Protein AF-K5VS80-F1 (afdb_monomer)

Structure (mmCIF, N/CA/C/O backbone):
data_AF-K5VS80-F1
#
_entry.id   AF-K5VS80-F1
#
loop_
_atom_site.group_PDB
_atom_site.id
_atom_site.type_symbol
_atom_site.label_atom_id
_atom_site.label_alt_id
_atom_site.label_comp_id
_atom_site.label_asym_id
_atom_site.label_entity_id
_atom_site.label_seq_id
_atom_site.pdbx_PDB_ins_code
_atom_site.Cartn_x
_atom_site.Cartn_y
_atom_site.Cartn_z
_atom_site.occupancy
_atom_site.B_iso_or_equiv
_atom_site.auth_seq_id
_atom_site.auth_comp_id
_atom_site.auth_asym_id
_atom_site.auth_atom_id
_atom_site.pdbx_PDB_model_num
ATOM 1 N N . VAL A 1 1 ? -18.215 1.427 -1.878 1.00 51.62 1 VAL A 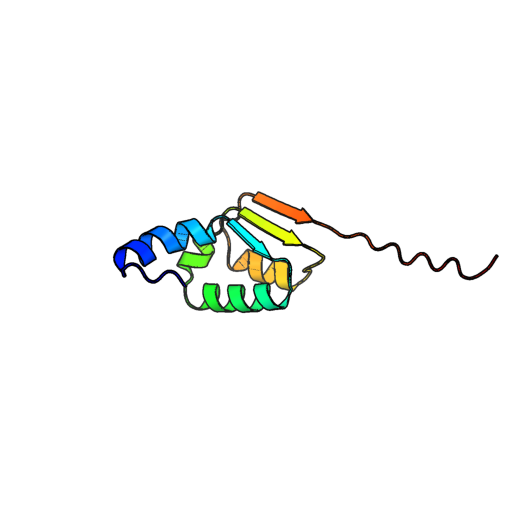N 1
ATOM 2 C CA . VAL A 1 1 ? -18.818 1.779 -0.570 1.00 51.62 1 VAL A CA 1
ATOM 3 C C . VAL A 1 1 ? -19.688 0.607 -0.145 1.00 51.62 1 VAL A C 1
ATOM 5 O O . VAL A 1 1 ? -20.613 0.287 -0.876 1.00 51.62 1 VAL A O 1
ATOM 8 N N . LEU A 1 2 ? -19.359 -0.080 0.953 1.00 47.75 2 LEU A N 1
ATOM 9 C CA . LEU A 1 2 ? -20.186 -1.166 1.497 1.00 47.75 2 LEU A CA 1
ATOM 10 C C . LEU A 1 2 ? -21.123 -0.591 2.558 1.00 47.75 2 LEU A C 1
ATOM 12 O O . LEU A 1 2 ? -20.688 -0.270 3.663 1.00 47.75 2 LEU A O 1
ATOM 16 N N . VAL A 1 3 ? -22.398 -0.435 2.210 1.00 57.66 3 VAL A N 1
ATOM 17 C CA . VAL A 1 3 ? -23.440 0.064 3.116 1.00 57.66 3 VAL A CA 1
ATOM 18 C C . VAL A 1 3 ? -24.275 -1.129 3.575 1.00 57.66 3 VAL A C 1
ATOM 20 O O . VAL A 1 3 ? -25.318 -1.416 3.005 1.00 57.66 3 VAL A O 1
ATOM 23 N N . VAL A 1 4 ? -23.777 -1.869 4.570 1.00 71.38 4 VAL A N 1
ATOM 24 C CA . VAL A 1 4 ? -24.555 -2.935 5.233 1.00 71.38 4 VAL A CA 1
ATOM 25 C C . VAL A 1 4 ? -24.853 -2.515 6.673 1.00 71.38 4 VAL A C 1
ATOM 27 O O . VAL A 1 4 ? -25.969 -2.127 6.986 1.00 71.38 4 VAL A O 1
ATOM 30 N N . CYS A 1 5 ? -23.848 -2.489 7.555 1.00 73.44 5 CYS A N 1
ATOM 31 C CA . CYS A 1 5 ? -23.928 -1.842 8.873 1.00 73.44 5 CYS A CA 1
ATOM 32 C C . CYS A 1 5 ? -22.522 -1.600 9.463 1.00 73.44 5 CYS A C 1
ATOM 34 O O 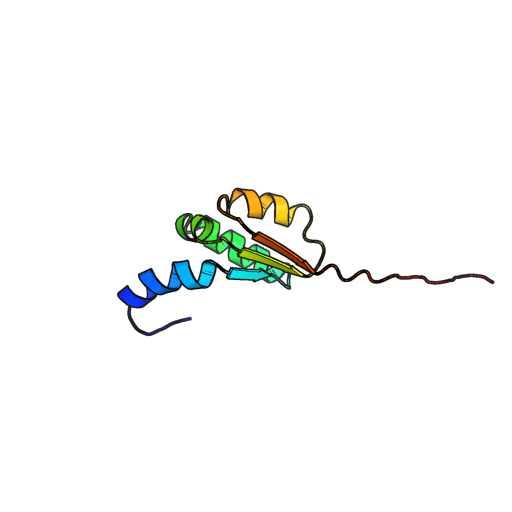. CYS A 1 5 ? -21.547 -2.232 9.051 1.00 73.44 5 CYS A O 1
ATOM 36 N N . LYS A 1 6 ? -22.393 -0.682 10.441 1.00 76.06 6 LYS A N 1
ATOM 37 C CA . LYS A 1 6 ? -21.096 -0.209 10.991 1.00 76.06 6 LYS A CA 1
ATOM 38 C C . LYS A 1 6 ? -20.171 -1.335 11.474 1.00 76.06 6 LYS A C 1
ATOM 40 O O . LYS A 1 6 ? -18.955 -1.227 11.358 1.00 76.06 6 LYS A O 1
ATOM 45 N N . ARG A 1 7 ? -20.733 -2.421 12.012 1.00 78.12 7 ARG A N 1
ATOM 46 C CA . ARG A 1 7 ? -19.962 -3.578 12.493 1.00 78.12 7 ARG A CA 1
ATOM 47 C C . ARG A 1 7 ? -19.343 -4.371 11.345 1.00 78.12 7 ARG A C 1
ATOM 49 O O . ARG A 1 7 ? -18.166 -4.700 11.407 1.00 78.12 7 ARG A O 1
ATOM 56 N N . TRP A 1 8 ? -20.110 -4.606 10.287 1.00 76.25 8 TRP A N 1
ATOM 57 C CA . TRP A 1 8 ? -19.620 -5.268 9.080 1.00 76.25 8 TRP A CA 1
ATOM 58 C C . TRP A 1 8 ? -18.592 -4.417 8.352 1.00 76.25 8 TRP A C 1
ATOM 60 O O . TRP A 1 8 ? -17.616 -4.961 7.856 1.00 76.25 8 TRP A O 1
ATOM 70 N N . PHE A 1 9 ? -18.741 -3.091 8.377 1.00 73.56 9 PHE A N 1
ATOM 71 C CA . PHE A 1 9 ? -17.712 -2.192 7.866 1.00 73.56 9 PHE A CA 1
ATOM 72 C C . PHE A 1 9 ? -16.377 -2.395 8.597 1.00 73.56 9 PHE A C 1
ATOM 74 O O . PHE A 1 9 ? -15.364 -2.591 7.945 1.00 73.56 9 PHE A O 1
ATOM 81 N N . ARG A 1 10 ? -16.365 -2.461 9.936 1.00 73.12 10 ARG A N 1
ATOM 82 C CA . ARG A 1 10 ? -15.121 -2.673 10.707 1.00 73.12 10 AR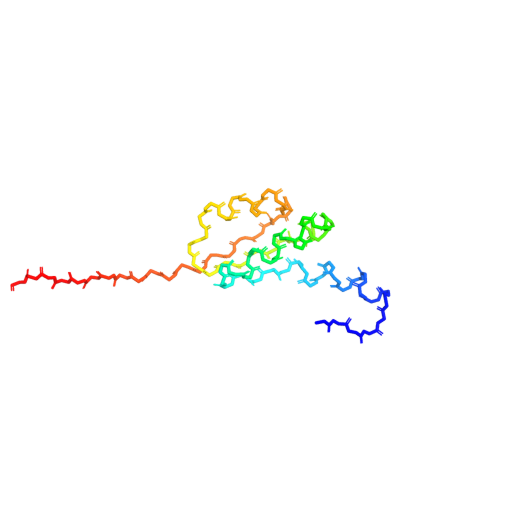G A CA 1
ATOM 83 C C . ARG A 1 10 ? -14.445 -4.021 10.436 1.00 73.12 10 ARG A C 1
ATOM 85 O O . ARG A 1 10 ? -13.228 -4.095 10.524 1.00 73.12 10 ARG A O 1
ATOM 92 N N . ILE A 1 11 ? -15.216 -5.065 10.131 1.00 77.69 11 ILE A N 1
ATOM 93 C CA . ILE A 1 11 ? -14.688 -6.416 9.876 1.00 77.69 11 ILE A CA 1
ATOM 94 C C . ILE A 1 11 ? -14.258 -6.571 8.412 1.00 77.69 11 ILE A C 1
ATOM 96 O O . ILE A 1 11 ? -13.197 -7.115 8.132 1.00 77.69 11 ILE A O 1
ATOM 100 N N . ALA A 1 12 ? -15.061 -6.074 7.471 1.00 77.19 12 ALA A N 1
ATOM 101 C CA . ALA A 1 12 ? -14.805 -6.218 6.041 1.00 77.19 12 ALA A CA 1
ATOM 102 C C . ALA A 1 12 ? -13.732 -5.251 5.532 1.00 77.19 12 ALA A C 1
ATOM 104 O O . ALA A 1 12 ? -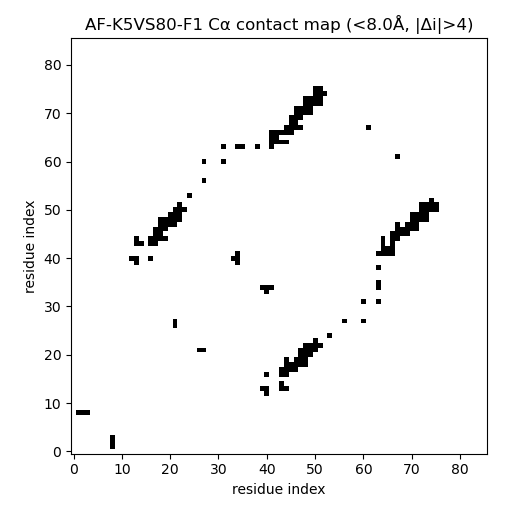13.026 -5.581 4.586 1.00 77.19 12 ALA A O 1
ATOM 105 N N . LEU A 1 13 ? -13.594 -4.067 6.140 1.00 76.31 13 LEU A N 1
ATOM 106 C CA . LEU A 1 13 ? -12.606 -3.074 5.724 1.00 76.31 13 LEU A CA 1
ATOM 107 C C . LEU A 1 13 ? -11.168 -3.629 5.725 1.00 76.31 13 LEU A C 1
ATOM 109 O O . LEU A 1 13 ? -10.540 -3.552 4.675 1.00 76.31 13 LEU A O 1
ATOM 113 N N . PRO A 1 14 ? -10.639 -4.245 6.800 1.00 74.12 14 PRO A N 1
ATOM 114 C CA . PRO A 1 14 ? -9.295 -4.817 6.752 1.00 74.12 14 PRO A CA 1
ATOM 115 C C . PRO A 1 14 ? -9.174 -5.940 5.713 1.00 74.12 14 PRO A C 1
ATOM 117 O O . PRO A 1 14 ? -8.203 -5.947 4.969 1.00 74.12 14 PRO A O 1
ATOM 120 N N . LEU A 1 15 ? -10.184 -6.811 5.588 1.00 76.25 15 LEU A N 1
ATOM 121 C CA . LEU A 1 15 ? -10.199 -7.916 4.614 1.00 76.25 15 LEU A CA 1
ATOM 122 C C . LEU A 1 15 ? -10.163 -7.436 3.155 1.00 76.25 15 LEU A C 1
ATOM 124 O O . LEU A 1 15 ? -9.538 -8.058 2.303 1.00 76.25 15 LEU A O 1
ATOM 128 N N . LEU A 1 16 ? -10.829 -6.321 2.853 1.00 76.81 16 LEU A N 1
ATOM 129 C CA . LEU A 1 16 ? -10.838 -5.740 1.507 1.00 76.81 16 LEU A CA 1
ATOM 130 C C . LEU A 1 16 ? -9.527 -5.052 1.161 1.00 76.81 16 LEU A C 1
ATOM 132 O O . LEU A 1 16 ? -9.144 -5.025 -0.003 1.00 76.81 16 LEU A O 1
ATOM 136 N N . TYR A 1 17 ? -8.862 -4.480 2.162 1.00 77.69 17 TYR A N 1
ATOM 137 C CA . TYR A 1 17 ? -7.569 -3.835 1.975 1.00 77.69 17 TYR A CA 1
ATOM 138 C C . TYR A 1 17 ? -6.399 -4.822 2.064 1.00 77.69 17 TYR A C 1
ATOM 140 O O . TYR A 1 17 ? -5.287 -4.435 1.718 1.00 77.69 17 TYR A O 1
ATOM 148 N N . THR A 1 18 ? -6.643 -6.090 2.425 1.00 82.56 18 THR A N 1
ATOM 149 C CA . THR A 1 18 ? -5.639 -7.166 2.387 1.00 82.56 18 THR A CA 1
ATOM 150 C C . THR A 1 18 ? -5.034 -7.345 1.008 1.00 82.56 18 THR A C 1
ATOM 152 O O . THR A 1 18 ? -3.816 -7.472 0.903 1.00 82.56 18 THR A O 1
ATOM 155 N N . CYS A 1 19 ? -5.857 -7.287 -0.037 1.00 82.81 19 CYS A N 1
ATOM 156 C CA . CYS A 1 19 ? -5.417 -7.377 -1.423 1.00 82.81 19 CYS A CA 1
ATOM 157 C C . CYS A 1 19 ? -5.679 -6.052 -2.134 1.00 82.81 19 CYS A C 1
ATOM 159 O O . CYS A 1 19 ? -6.820 -5.726 -2.463 1.00 82.81 19 CYS A O 1
ATOM 161 N N . LEU A 1 20 ? -4.620 -5.293 -2.405 1.00 84.31 20 LEU A N 1
ATOM 162 C CA . LEU A 1 20 ? -4.717 -4.006 -3.077 1.00 84.31 20 LEU A CA 1
ATOM 163 C C . LEU A 1 20 ? -4.207 -4.107 -4.514 1.00 84.31 20 LEU A C 1
ATOM 165 O O . LEU A 1 20 ? -3.032 -4.374 -4.743 1.00 84.31 20 LEU A O 1
ATOM 169 N N . PHE A 1 21 ? -5.080 -3.819 -5.480 1.00 84.94 21 PHE A N 1
ATOM 170 C CA . PHE A 1 21 ? -4.717 -3.703 -6.891 1.00 84.94 21 PHE A CA 1
ATOM 171 C C . PHE A 1 21 ? -4.612 -2.228 -7.303 1.00 84.94 21 PHE A C 1
ATOM 173 O O . PHE A 1 21 ? -5.604 -1.493 -7.316 1.00 84.94 21 PHE A O 1
ATOM 180 N N . LEU A 1 22 ? -3.403 -1.783 -7.639 1.00 81.75 22 LEU A N 1
ATOM 181 C CA . LEU A 1 22 ? -3.094 -0.431 -8.094 1.00 81.75 22 LEU A CA 1
ATOM 182 C C . LEU A 1 22 ? -2.648 -0.463 -9.556 1.00 81.75 22 LEU A C 1
ATOM 184 O O . LEU A 1 22 ? -1.476 -0.645 -9.872 1.00 81.75 22 LEU A O 1
ATOM 188 N N . SER A 1 23 ? -3.604 -0.214 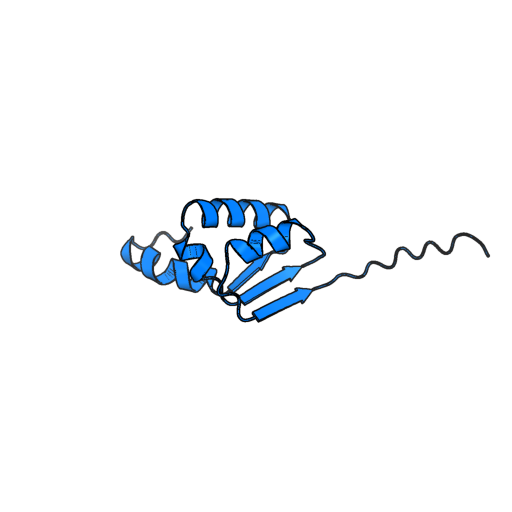-10.447 1.00 78.19 23 SER A N 1
ATOM 189 C CA . SER A 1 23 ? -3.341 -0.095 -11.886 1.00 78.19 23 SER A CA 1
ATOM 190 C C . SER A 1 23 ? -2.962 1.328 -12.317 1.00 78.19 23 SER A C 1
ATOM 192 O O . SER A 1 23 ? -2.202 1.545 -13.252 1.00 78.19 23 SER A O 1
ATOM 194 N N . LYS A 1 24 ? -3.467 2.347 -11.607 1.00 77.19 24 LYS A N 1
ATOM 195 C CA . LYS A 1 24 ? -3.309 3.758 -11.993 1.00 77.19 24 LYS A CA 1
ATOM 196 C C . LYS A 1 24 ? -2.634 4.581 -10.895 1.00 77.19 24 LYS A C 1
ATOM 198 O O . LYS A 1 24 ? -3.028 4.480 -9.729 1.00 77.19 24 LYS A O 1
ATOM 2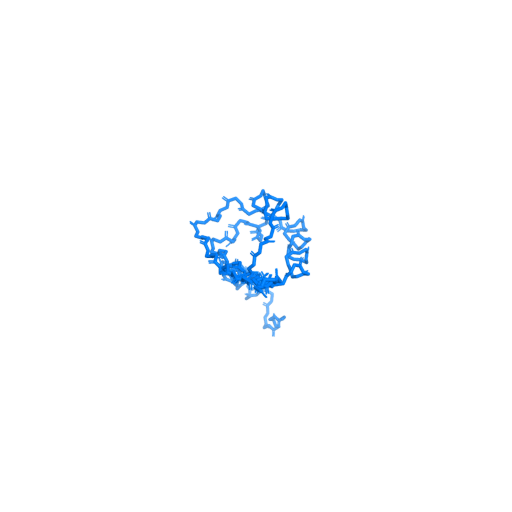03 N N . PRO A 1 25 ? -1.751 5.536 -11.245 1.00 72.69 25 PRO A N 1
ATOM 204 C CA . PRO A 1 25 ? -1.055 6.377 -10.263 1.00 72.69 25 PRO A CA 1
ATOM 205 C C . PRO A 1 25 ? -2.006 7.276 -9.463 1.00 72.69 25 PRO A C 1
ATOM 207 O O . PRO A 1 25 ? -1.749 7.594 -8.304 1.00 72.69 25 PRO A O 1
ATOM 210 N N . LYS A 1 26 ? -3.159 7.644 -10.040 1.00 77.75 26 LYS A N 1
ATOM 211 C CA . LYS A 1 26 ? -4.207 8.385 -9.319 1.00 77.75 26 LYS A CA 1
ATOM 212 C C . LYS A 1 26 ? -4.771 7.583 -8.141 1.00 77.75 26 LYS A C 1
ATOM 214 O O . LYS A 1 26 ? -5.017 8.152 -7.084 1.00 77.75 26 LYS A O 1
ATOM 219 N N . HIS A 1 27 ? -4.952 6.273 -8.312 1.00 80.31 27 HIS A N 1
ATOM 220 C CA . HIS A 1 27 ? -5.523 5.408 -7.278 1.00 80.31 27 HIS A CA 1
ATOM 221 C C . HIS A 1 27 ? -4.544 5.255 -6.120 1.00 80.31 27 HIS A C 1
ATOM 223 O O . HIS A 1 27 ? -4.934 5.377 -4.966 1.00 80.31 27 HIS A O 1
ATOM 229 N N . MET A 1 28 ? -3.260 5.115 -6.436 1.00 78.75 28 MET A N 1
ATOM 230 C CA . MET A 1 28 ? -2.192 5.051 -5.450 1.00 78.75 28 MET A CA 1
ATOM 231 C C . MET A 1 28 ? -2.155 6.275 -4.527 1.00 78.75 28 MET A C 1
ATOM 233 O O . MET A 1 28 ? -2.116 6.117 -3.311 1.00 78.75 28 MET A O 1
ATOM 237 N N . LYS A 1 29 ? -2.252 7.494 -5.077 1.00 81.00 29 LYS A N 1
ATOM 238 C CA . LYS A 1 29 ? -2.295 8.728 -4.268 1.00 81.00 29 LYS A CA 1
ATOM 239 C C . LYS A 1 29 ? -3.530 8.797 -3.372 1.00 81.00 29 LYS A C 1
ATOM 241 O O . LYS A 1 29 ? -3.434 9.228 -2.225 1.00 81.00 29 LYS A O 1
ATOM 246 N N . THR A 1 30 ? -4.683 8.364 -3.875 1.00 83.19 30 THR A N 1
ATOM 247 C CA . THR A 1 30 ? -5.919 8.308 -3.084 1.00 83.19 30 THR A CA 1
ATOM 248 C C . THR A 1 30 ? -5.802 7.305 -1.940 1.00 83.19 30 THR A C 1
ATOM 250 O O . THR A 1 30 ? -6.165 7.632 -0.811 1.00 83.19 30 THR A O 1
ATOM 253 N N . VAL A 1 31 ? -5.245 6.117 -2.195 1.00 80.81 31 VAL A N 1
ATOM 254 C CA . VAL A 1 31 ? -5.033 5.109 -1.148 1.00 80.81 31 VAL A CA 1
ATOM 255 C C . VAL A 1 31 ? -3.989 5.590 -0.144 1.00 80.81 31 VAL A C 1
ATOM 257 O O . VAL A 1 31 ? -4.220 5.470 1.052 1.00 80.81 31 VAL A O 1
ATOM 260 N N . ALA A 1 32 ? -2.902 6.225 -0.587 1.00 82.25 32 ALA A N 1
ATOM 261 C CA . ALA A 1 32 ? -1.910 6.809 0.313 1.00 82.25 32 ALA A CA 1
ATOM 262 C C . ALA A 1 32 ? -2.534 7.840 1.270 1.00 82.25 32 ALA A C 1
ATOM 264 O O . ALA A 1 32 ? -2.266 7.799 2.467 1.00 82.25 32 ALA A O 1
ATOM 265 N N . ARG A 1 33 ? -3.426 8.715 0.782 1.00 83.88 33 ARG A N 1
ATOM 266 C CA . ARG A 1 33 ? -4.171 9.662 1.636 1.00 83.88 33 ARG A CA 1
ATOM 267 C C . ARG A 1 33 ? -5.119 8.962 2.613 1.00 83.88 33 ARG A C 1
ATOM 269 O O . ARG A 1 33 ? -5.232 9.384 3.762 1.00 83.88 33 ARG A O 1
ATOM 276 N N . ALA A 1 34 ? -5.791 7.900 2.168 1.00 82.88 34 ALA A N 1
ATOM 277 C CA . ALA A 1 34 ? -6.678 7.117 3.026 1.00 82.88 34 ALA A CA 1
ATOM 278 C C . ALA A 1 34 ? -5.894 6.417 4.150 1.00 82.88 34 ALA A C 1
ATOM 280 O O . ALA A 1 34 ? -6.286 6.505 5.308 1.00 82.88 34 ALA A O 1
ATOM 281 N N . VAL A 1 35 ? -4.747 5.813 3.826 1.00 82.44 35 VAL A N 1
ATOM 282 C CA . VAL A 1 35 ? -3.855 5.164 4.802 1.00 82.44 35 VAL A CA 1
ATOM 283 C C . VAL A 1 35 ? -3.204 6.181 5.747 1.00 82.44 35 VAL A C 1
ATOM 285 O O . VAL A 1 35 ? -3.023 5.893 6.924 1.00 82.44 35 VAL A O 1
ATOM 288 N N . GLN A 1 36 ? -2.896 7.394 5.280 1.00 83.69 36 GLN A N 1
ATOM 289 C CA . GLN A 1 36 ? -2.438 8.474 6.165 1.00 83.69 36 GLN A CA 1
ATOM 290 C C . GLN A 1 36 ? -3.510 8.900 7.177 1.00 83.69 36 GLN A C 1
ATOM 292 O O . GLN A 1 36 ? -3.172 9.284 8.292 1.00 83.69 36 GLN A O 1
ATOM 297 N N . SER A 1 37 ? -4.789 8.836 6.795 1.00 83.94 37 SER A N 1
ATOM 298 C CA . SER A 1 37 ? -5.907 9.185 7.681 1.00 83.94 37 SER A CA 1
ATOM 299 C C . SER A 1 37 ? -6.228 8.066 8.677 1.00 83.94 37 SER A C 1
ATOM 301 O O . SER A 1 37 ? -6.684 8.345 9.783 1.00 83.94 37 SER A O 1
ATOM 303 N N . ASP A 1 38 ? -5.977 6.810 8.299 1.00 82.62 38 ASP A N 1
ATOM 304 C CA . ASP A 1 38 ? -6.161 5.638 9.152 1.00 82.62 38 ASP A CA 1
ATOM 305 C C . ASP A 1 38 ? -4.989 4.647 8.988 1.00 82.62 38 ASP A C 1
ATOM 307 O O . ASP A 1 38 ? -4.967 3.828 8.063 1.00 82.62 38 ASP A O 1
ATOM 311 N N . PRO A 1 39 ? -4.012 4.670 9.910 1.00 81.12 39 PRO A N 1
ATOM 312 C CA . PRO A 1 39 ? -2.857 3.776 9.867 1.00 81.12 39 PRO A CA 1
ATOM 313 C C . PRO A 1 39 ? -3.205 2.286 9.996 1.00 81.12 39 PRO A C 1
ATOM 315 O O . PRO A 1 39 ? -2.382 1.436 9.644 1.00 81.12 39 PRO A O 1
ATOM 318 N N . GLN A 1 40 ? -4.393 1.932 10.507 1.00 80.44 40 GLN A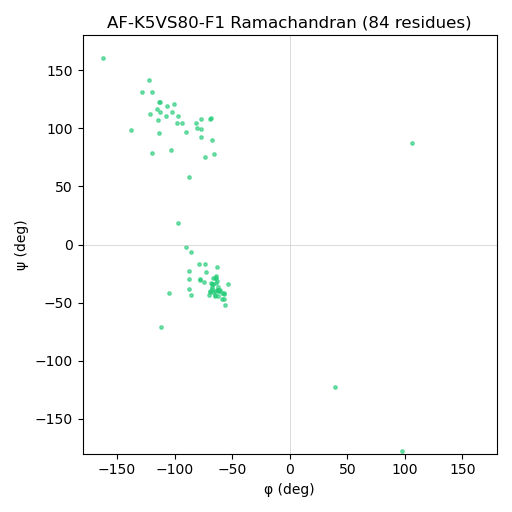 N 1
ATOM 319 C CA . GLN A 1 40 ? -4.804 0.527 10.621 1.00 80.44 40 GLN A CA 1
ATOM 320 C C . GLN A 1 40 ? -5.046 -0.092 9.244 1.00 80.44 40 GLN A C 1
ATOM 322 O O . GLN A 1 40 ? -4.724 -1.261 9.037 1.00 80.44 40 GLN A O 1
ATOM 327 N N . LEU A 1 41 ? -5.525 0.709 8.287 1.00 79.12 41 LEU A N 1
ATOM 328 C CA . LEU A 1 41 ? -5.660 0.305 6.888 1.00 79.12 41 LEU A CA 1
ATOM 329 C C . LEU A 1 41 ? -4.303 -0.040 6.271 1.00 79.12 41 LEU A C 1
ATOM 331 O O . LEU A 1 41 ? -4.198 -1.043 5.577 1.00 79.12 41 LEU A O 1
ATOM 335 N N . GLY A 1 42 ? -3.254 0.727 6.581 1.00 79.44 42 GLY A N 1
ATOM 336 C CA . GLY A 1 42 ? -1.889 0.444 6.123 1.00 79.44 42 GLY A CA 1
ATOM 337 C C . GLY A 1 42 ? -1.363 -0.911 6.598 1.00 79.44 42 GLY A C 1
ATOM 338 O O . GLY A 1 42 ? -0.729 -1.640 5.840 1.00 79.44 42 GLY A O 1
ATOM 339 N N . ARG A 1 43 ? -1.680 -1.284 7.843 1.00 82.69 43 ARG A N 1
ATOM 340 C CA . ARG A 1 43 ? -1.299 -2.579 8.437 1.00 82.69 43 ARG A CA 1
ATOM 341 C C . ARG A 1 43 ? -2.087 -3.763 7.892 1.00 82.69 43 ARG A C 1
ATOM 343 O O . ARG A 1 43 ? -1.616 -4.889 8.012 1.00 82.69 43 ARG A O 1
ATOM 350 N N . ALA A 1 44 ? -3.279 -3.514 7.359 1.00 84.12 44 ALA A N 1
ATOM 351 C CA . ALA A 1 44 ? -4.121 -4.551 6.785 1.00 84.12 44 ALA A CA 1
ATOM 352 C C . ALA A 1 44 ? -3.673 -4.960 5.376 1.00 84.12 44 ALA A C 1
ATOM 354 O O . ALA A 1 44 ? -4.092 -6.014 4.920 1.00 84.12 44 ALA A O 1
ATOM 355 N N . ILE A 1 45 ? -2.849 -4.151 4.697 1.00 84.94 45 ILE A N 1
ATOM 356 C CA . ILE A 1 45 ? -2.363 -4.431 3.342 1.00 84.94 45 ILE A CA 1
ATOM 357 C C . ILE A 1 45 ? -1.259 -5.489 3.407 1.00 84.94 45 ILE A C 1
ATOM 359 O O . ILE A 1 45 ? -0.141 -5.187 3.818 1.00 84.94 45 ILE A O 1
ATOM 363 N N . CYS A 1 46 ? -1.570 -6.702 2.947 1.00 84.88 46 CYS A N 1
ATOM 364 C CA . CYS A 1 46 ? -0.624 -7.818 2.872 1.00 84.88 46 CYS A CA 1
ATOM 365 C C . CYS A 1 46 ? -0.170 -8.070 1.431 1.00 84.88 46 CYS A C 1
ATOM 367 O O . CYS A 1 46 ? 1.000 -8.341 1.175 1.00 84.88 46 CYS A O 1
ATOM 369 N N . HIS A 1 47 ? -1.092 -8.006 0.473 1.00 86.25 47 HIS A N 1
ATOM 370 C CA . HIS A 1 47 ? -0.846 -8.342 -0.924 1.00 86.25 47 HIS A CA 1
ATOM 371 C C . HIS A 1 47 ? -1.015 -7.089 -1.777 1.00 86.25 47 HIS A C 1
ATOM 373 O O . HIS A 1 47 ? -2.106 -6.519 -1.868 1.00 86.25 47 HIS A O 1
ATOM 379 N N . LEU A 1 48 ? 0.066 -6.660 -2.419 1.00 84.88 48 LEU A N 1
ATOM 380 C CA . LEU A 1 48 ? 0.087 -5.478 -3.266 1.00 84.88 48 LEU A CA 1
ATOM 381 C C . LEU A 1 48 ? 0.311 -5.885 -4.716 1.00 84.88 48 LEU A C 1
ATOM 383 O O . LEU A 1 48 ? 1.325 -6.490 -5.049 1.00 84.88 48 LEU A O 1
ATOM 387 N N . TRP A 1 49 ? -0.613 -5.504 -5.587 1.00 85.62 49 TRP A N 1
ATOM 388 C CA . TRP A 1 49 ? -0.504 -5.718 -7.018 1.00 85.62 49 TRP A CA 1
ATOM 389 C C . TRP A 1 49 ? -0.385 -4.376 -7.726 1.00 85.62 49 TRP A C 1
ATOM 391 O O . TRP A 1 49 ? -1.227 -3.495 -7.560 1.00 85.62 49 TRP A O 1
ATOM 401 N N . LEU A 1 50 ? 0.688 -4.210 -8.486 1.00 82.44 50 LEU A N 1
ATOM 402 C CA . LEU A 1 50 ? 1.030 -2.986 -9.190 1.00 82.44 50 LEU A CA 1
ATOM 403 C C . LEU A 1 50 ? 1.093 -3.252 -10.689 1.00 82.44 50 LEU A C 1
ATOM 405 O O . LEU A 1 50 ? 1.774 -4.178 -11.131 1.00 82.44 50 LEU A O 1
ATOM 409 N N . GLU A 1 51 ? 0.429 -2.405 -11.464 1.00 76.69 51 GLU A N 1
ATOM 410 C CA . GLU A 1 51 ? 0.540 -2.377 -12.923 1.00 76.69 51 GLU A CA 1
ATOM 411 C C . GLU A 1 51 ? 1.339 -1.138 -13.360 1.00 76.69 51 GLU A C 1
ATOM 413 O O . GLU A 1 51 ? 0.881 -0.005 -13.213 1.00 76.69 51 GLU A O 1
ATOM 418 N N . GLY A 1 52 ? 2.554 -1.339 -13.872 1.00 69.62 52 GLY A N 1
ATOM 419 C CA . GLY A 1 52 ? 3.443 -0.270 -14.339 1.00 69.62 52 GLY A CA 1
ATOM 420 C C . GLY A 1 52 ? 4.521 0.183 -13.341 1.00 69.62 52 GLY A C 1
ATOM 421 O O . GLY A 1 52 ? 4.701 -0.368 -12.255 1.00 69.62 52 GLY A O 1
ATOM 422 N N . GLY A 1 53 ? 5.301 1.193 -13.740 1.00 66.69 53 GLY A N 1
ATOM 423 C CA . GLY A 1 53 ? 6.445 1.701 -12.974 1.00 66.69 53 GLY A CA 1
ATOM 424 C C . GLY A 1 53 ? 6.074 2.825 -12.002 1.00 66.69 53 GLY A C 1
ATOM 425 O O . GLY A 1 53 ? 6.034 3.989 -12.389 1.00 66.69 53 GLY A O 1
ATOM 426 N N . PHE A 1 54 ? 5.855 2.503 -10.723 1.00 68.75 54 PHE A N 1
ATOM 427 C CA . PHE A 1 54 ? 5.444 3.483 -9.696 1.00 68.75 54 PHE A CA 1
ATOM 428 C C . PHE A 1 54 ? 6.593 4.181 -8.938 1.00 68.75 54 PHE A C 1
ATOM 430 O O . PHE A 1 54 ? 6.337 5.060 -8.113 1.00 68.75 54 PHE A O 1
ATOM 437 N N . GLY A 1 55 ? 7.856 3.842 -9.222 1.00 70.19 55 GLY A N 1
ATOM 438 C CA . GLY A 1 55 ? 9.056 4.570 -8.774 1.00 70.19 55 GLY A CA 1
ATOM 439 C C . GLY A 1 55 ? 9.017 5.109 -7.330 1.00 70.19 55 GLY A C 1
ATOM 440 O O . GLY A 1 55 ? 8.834 4.366 -6.369 1.00 70.19 55 GLY A O 1
ATOM 441 N N . LYS A 1 56 ? 9.191 6.431 -7.171 1.00 70.94 56 LYS A N 1
ATOM 442 C CA . LYS A 1 56 ? 9.248 7.126 -5.863 1.00 70.94 56 LYS A CA 1
ATOM 443 C C . LYS A 1 56 ? 7.939 7.077 -5.065 1.00 70.94 56 LYS A C 1
ATOM 445 O O . LYS A 1 56 ? 7.966 7.118 -3.833 1.00 70.94 56 LYS A O 1
ATOM 450 N N . GLU A 1 57 ? 6.802 6.999 -5.752 1.00 72.38 57 GLU A N 1
ATOM 451 C CA . GLU A 1 57 ? 5.495 6.898 -5.097 1.00 72.38 57 GLU A CA 1
ATOM 452 C C . GLU A 1 57 ? 5.388 5.541 -4.390 1.00 72.38 57 GLU A C 1
ATOM 454 O O . GLU A 1 57 ? 4.917 5.481 -3.255 1.00 72.38 57 GLU A O 1
ATOM 459 N N . LEU A 1 58 ? 5.921 4.468 -4.996 1.00 75.75 58 LEU A N 1
ATOM 460 C CA . LEU A 1 58 ? 5.931 3.131 -4.391 1.00 75.75 58 LEU A CA 1
ATOM 461 C C . LEU A 1 58 ? 6.732 3.097 -3.105 1.00 75.75 58 LEU A C 1
ATOM 463 O O . LEU A 1 58 ? 6.251 2.587 -2.100 1.00 75.75 58 LEU A O 1
ATOM 467 N N . TYR A 1 59 ? 7.908 3.713 -3.110 1.00 79.19 59 TYR A N 1
ATOM 468 C CA . TYR A 1 59 ? 8.727 3.806 -1.909 1.00 79.19 59 TYR A CA 1
ATOM 469 C C . TYR A 1 59 ? 7.998 4.529 -0.763 1.00 79.19 59 TYR A C 1
ATOM 471 O O . TYR A 1 59 ? 8.036 4.094 0.387 1.00 79.19 59 TYR A O 1
ATOM 479 N N . SER A 1 60 ? 7.284 5.612 -1.079 1.00 80.50 60 SER A N 1
ATOM 480 C CA . SER A 1 60 ? 6.494 6.360 -0.092 1.00 80.50 60 SER A CA 1
ATOM 481 C C . SER A 1 60 ? 5.305 5.545 0.423 1.00 80.50 60 SER A C 1
ATOM 483 O O . SER A 1 60 ? 4.985 5.600 1.608 1.00 80.50 60 SER A O 1
ATOM 485 N N . PHE A 1 61 ? 4.682 4.753 -0.449 1.00 80.00 61 PHE A N 1
ATOM 486 C CA . PHE A 1 61 ? 3.581 3.863 -0.097 1.00 80.00 61 PHE A CA 1
ATOM 487 C C . PHE A 1 61 ? 4.030 2.688 0.778 1.00 80.00 61 PHE A C 1
ATOM 489 O O . PHE A 1 61 ? 3.368 2.358 1.757 1.00 80.00 61 PHE A O 1
ATOM 496 N N . MET A 1 62 ? 5.190 2.104 0.486 1.00 79.19 62 MET A N 1
ATOM 497 C CA . MET A 1 62 ? 5.745 0.978 1.241 1.00 79.19 62 MET A CA 1
ATOM 498 C C . MET A 1 62 ? 6.078 1.364 2.691 1.00 79.19 62 MET A C 1
ATOM 500 O O . MET A 1 62 ? 5.955 0.546 3.593 1.00 79.19 62 MET A O 1
ATOM 504 N N . LYS A 1 63 ? 6.402 2.641 2.952 1.00 82.94 63 LYS A N 1
ATOM 505 C CA . LYS A 1 63 ? 6.528 3.168 4.325 1.00 82.94 63 LYS A CA 1
ATOM 506 C C . LYS A 1 6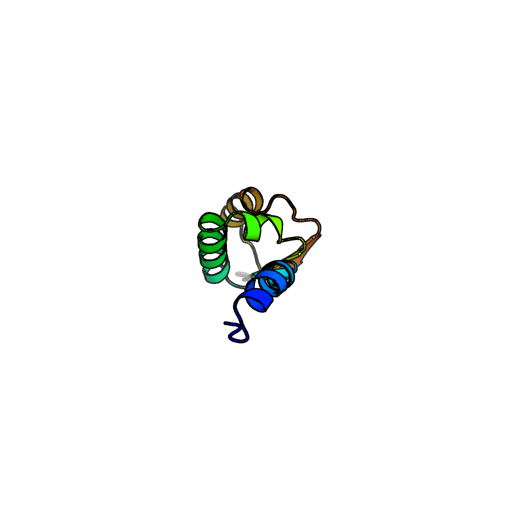3 ? 5.203 3.199 5.092 1.00 82.94 63 LYS A C 1
ATOM 508 O O . LYS A 1 63 ? 5.212 3.133 6.316 1.00 82.94 63 LYS A O 1
ATOM 513 N N . LEU A 1 64 ? 4.083 3.348 4.388 1.00 81.00 64 LEU A N 1
ATOM 514 C CA . LEU A 1 64 ? 2.741 3.409 4.973 1.00 81.00 64 LEU A CA 1
ATOM 515 C C . LEU A 1 64 ? 2.121 2.014 5.154 1.00 81.00 64 LEU A C 1
ATOM 517 O O . LEU A 1 64 ? 1.238 1.849 5.992 1.00 81.00 64 LEU A O 1
ATOM 521 N N . ALA A 1 65 ? 2.592 1.025 4.392 1.00 82.31 65 ALA A N 1
ATOM 522 C CA . ALA A 1 65 ? 2.140 -0.361 4.434 1.00 82.31 65 ALA A CA 1
ATOM 523 C C . ALA A 1 65 ? 3.306 -1.301 4.810 1.00 82.31 65 ALA A C 1
ATOM 525 O O . ALA A 1 65 ? 3.901 -1.928 3.935 1.00 82.31 65 ALA A O 1
ATOM 526 N N . PRO A 1 66 ? 3.668 -1.394 6.105 1.00 80.19 66 PRO A N 1
ATOM 527 C CA . PRO A 1 66 ? 4.824 -2.176 6.550 1.00 80.19 66 PRO A CA 1
ATOM 528 C C . PRO A 1 66 ? 4.602 -3.697 6.508 1.00 80.19 66 PRO A C 1
ATOM 530 O O . PRO A 1 66 ? 5.571 -4.443 6.555 1.00 80.19 66 PRO A O 1
ATOM 533 N N . ASN A 1 67 ? 3.349 -4.154 6.419 1.00 85.44 67 ASN A N 1
ATOM 534 C CA . ASN A 1 67 ? 2.977 -5.572 6.468 1.00 85.44 67 ASN A CA 1
ATOM 535 C C . ASN A 1 67 ? 2.792 -6.198 5.076 1.00 85.44 67 ASN A C 1
ATOM 537 O O . ASN A 1 67 ? 2.139 -7.229 4.950 1.00 85.44 67 ASN A O 1
ATOM 541 N N . VAL A 1 68 ? 3.324 -5.576 4.021 1.00 84.81 68 VAL A N 1
ATOM 542 C CA . VAL A 1 68 ? 3.240 -6.141 2.670 1.00 84.81 68 VAL A CA 1
ATOM 543 C C . VAL A 1 68 ? 4.098 -7.405 2.611 1.00 84.81 68 VAL A C 1
ATOM 545 O O . VAL A 1 68 ? 5.323 -7.337 2.623 1.00 84.81 68 VAL A O 1
ATOM 548 N N . GLU A 1 69 ? 3.436 -8.553 2.533 1.00 87.00 69 GLU A N 1
ATOM 549 C CA . GLU A 1 69 ? 4.047 -9.877 2.417 1.00 87.00 69 GLU A CA 1
ATOM 550 C C . GLU A 1 69 ? 4.306 -10.245 0.955 1.00 87.00 69 GLU A C 1
ATOM 552 O O . GLU A 1 69 ? 5.338 -10.828 0.633 1.00 87.00 69 GLU A O 1
ATOM 557 N N . THR A 1 70 ? 3.383 -9.884 0.056 1.00 85.19 70 THR A N 1
ATOM 558 C CA . THR A 1 70 ? 3.452 -10.285 -1.355 1.00 85.19 70 THR A CA 1
ATOM 559 C C . THR A 1 70 ? 3.322 -9.085 -2.284 1.00 85.19 70 THR A C 1
ATOM 561 O O . THR A 1 70 ? 2.401 -8.278 -2.153 1.00 85.19 70 THR A O 1
ATOM 564 N N . LEU A 1 71 ? 4.232 -8.992 -3.257 1.00 84.12 71 LEU A N 1
ATOM 565 C CA . LEU A 1 71 ? 4.287 -7.922 -4.250 1.00 84.12 71 LEU A CA 1
ATOM 566 C C . LEU A 1 71 ? 4.190 -8.515 -5.661 1.00 84.12 71 LEU A C 1
ATOM 568 O O . LEU A 1 71 ? 5.097 -9.205 -6.121 1.00 84.12 71 LEU A O 1
ATOM 572 N N . TYR A 1 72 ? 3.088 -8.233 -6.350 1.00 84.50 72 TYR A N 1
ATOM 573 C CA . TYR A 1 72 ? 2.867 -8.615 -7.741 1.00 84.50 72 TYR A CA 1
ATOM 574 C C . TYR A 1 72 ? 3.141 -7.414 -8.644 1.00 84.50 72 TYR A C 1
ATOM 576 O O . TYR A 1 72 ? 2.498 -6.372 -8.519 1.00 84.50 72 TYR A O 1
ATOM 584 N N . LEU A 1 73 ? 4.092 -7.556 -9.564 1.00 82.81 73 LEU A N 1
ATOM 585 C CA . LEU A 1 73 ? 4.479 -6.514 -10.513 1.00 82.81 73 LEU A CA 1
ATOM 586 C C . LEU A 1 73 ? 4.081 -6.949 -11.922 1.00 82.81 73 LEU A C 1
ATOM 588 O O . LEU A 1 73 ? 4.638 -7.905 -12.457 1.00 82.81 73 LEU A O 1
ATOM 592 N N . ILE A 1 74 ? 3.139 -6.234 -12.534 1.00 79.75 74 ILE A N 1
ATOM 593 C CA . ILE A 1 74 ? 2.871 -6.334 -13.970 1.00 79.75 74 ILE A CA 1
ATOM 594 C C . ILE A 1 74 ? 3.595 -5.172 -14.636 1.00 79.75 74 ILE A C 1
ATOM 596 O O . ILE A 1 74 ? 3.174 -4.019 -14.552 1.00 79.75 74 ILE A O 1
ATOM 600 N N . LEU A 1 75 ? 4.710 -5.480 -15.286 1.00 72.62 75 LEU A N 1
ATOM 601 C CA . LEU A 1 75 ? 5.490 -4.521 -16.056 1.00 72.62 75 LEU A CA 1
ATOM 602 C C . LEU A 1 75 ? 5.084 -4.652 -17.523 1.00 72.62 75 LEU A C 1
ATOM 604 O O . LEU A 1 75 ? 5.378 -5.655 -18.166 1.00 72.62 75 LEU A O 1
ATOM 608 N N . GLN A 1 76 ? 4.408 -3.638 -18.059 1.00 67.50 76 GLN A N 1
ATOM 609 C CA . GLN A 1 76 ? 4.242 -3.516 -19.503 1.00 67.50 76 GLN A CA 1
ATOM 610 C C . GLN A 1 76 ? 5.521 -2.901 -20.072 1.00 67.50 76 GLN A C 1
ATOM 612 O O . GLN A 1 76 ? 5.744 -1.696 -19.967 1.00 67.50 76 GLN A O 1
ATOM 617 N N . ALA A 1 77 ? 6.390 -3.746 -20.623 1.00 61.31 77 ALA A N 1
AT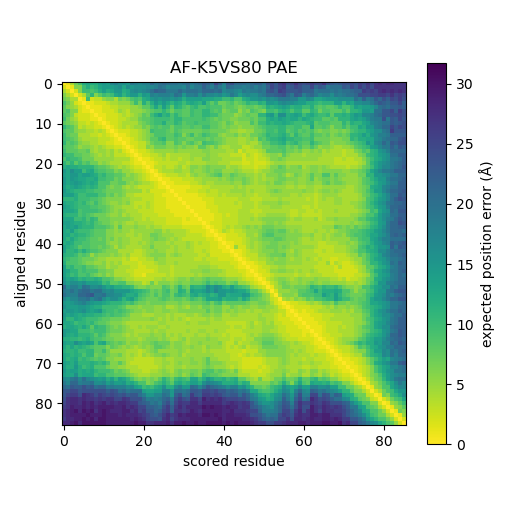OM 618 C CA . ALA A 1 77 ? 7.525 -3.301 -21.415 1.00 61.31 77 ALA A CA 1
ATOM 619 C C . ALA A 1 77 ? 7.015 -2.892 -22.803 1.00 61.31 77 ALA A C 1
ATOM 621 O O . ALA A 1 77 ? 6.877 -3.724 -23.696 1.00 61.31 77 ALA A O 1
ATOM 622 N N . THR A 1 78 ? 6.691 -1.615 -22.987 1.00 58.06 78 THR A N 1
ATOM 623 C CA . THR A 1 78 ? 6.541 -1.044 -24.326 1.00 58.06 78 THR A CA 1
ATOM 624 C C . THR A 1 78 ? 7.938 -0.812 -24.892 1.00 58.06 78 THR A C 1
ATOM 626 O O . THR A 1 78 ? 8.596 0.168 -24.539 1.00 58.06 78 THR A O 1
ATOM 629 N N . SER A 1 79 ? 8.418 -1.723 -25.748 1.00 52.81 79 SER A N 1
ATOM 630 C CA . SER A 1 79 ? 9.569 -1.412 -26.592 1.00 52.81 79 SER A CA 1
ATOM 631 C C . SER A 1 79 ? 9.102 -0.370 -27.606 1.00 52.81 79 SER A C 1
ATOM 633 O O . SER A 1 79 ? 8.265 -0.617 -28.471 1.00 52.81 79 SER A O 1
ATOM 635 N N . ASN A 1 80 ? 9.556 0.866 -27.421 1.00 55.59 80 ASN A N 1
ATOM 636 C CA . ASN A 1 80 ? 9.369 1.916 -28.409 1.00 55.59 80 ASN A CA 1
ATOM 637 C C . ASN A 1 80 ? 10.554 1.829 -29.375 1.00 55.59 80 ASN A C 1
ATOM 639 O O . ASN A 1 80 ? 11.339 2.769 -29.487 1.00 55.59 80 ASN A O 1
ATOM 643 N N . ASP A 1 81 ? 10.724 0.663 -30.006 1.00 51.97 81 ASP A N 1
ATOM 644 C CA . ASP A 1 81 ? 11.722 0.463 -31.052 1.00 51.97 81 ASP A CA 1
ATOM 645 C C . ASP A 1 81 ? 11.224 1.180 -32.308 1.00 51.97 81 ASP A C 1
ATOM 647 O O . ASP A 1 81 ? 10.743 0.586 -33.272 1.00 51.97 81 ASP A O 1
ATOM 651 N N . LEU A 1 82 ? 11.325 2.508 -32.292 1.00 53.44 82 LEU A N 1
ATOM 652 C CA . LEU A 1 82 ? 11.463 3.262 -33.523 1.00 53.44 82 LEU A CA 1
ATOM 653 C C . LEU A 1 82 ? 12.835 2.887 -34.079 1.00 53.44 82 LEU A C 1
ATOM 655 O O . LEU A 1 82 ? 13.840 3.522 -33.764 1.00 53.44 82 LEU A O 1
ATOM 659 N N . ILE A 1 83 ? 12.864 1.833 -34.895 1.00 59.06 83 ILE A N 1
ATOM 660 C CA . ILE A 1 83 ? 13.960 1.560 -35.822 1.00 59.06 83 ILE A CA 1
ATOM 661 C C . ILE A 1 83 ? 13.937 2.706 -36.843 1.00 59.06 83 ILE A C 1
ATOM 663 O O . ILE A 1 83 ? 13.372 2.603 -37.928 1.00 59.06 83 ILE A O 1
ATOM 667 N N . ALA A 1 84 ? 14.462 3.860 -36.442 1.00 51.06 84 ALA A N 1
ATOM 668 C CA . ALA A 1 84 ? 14.745 4.961 -37.335 1.00 51.06 84 ALA A CA 1
ATOM 669 C C . ALA A 1 84 ? 16.091 4.671 -38.004 1.00 51.06 84 ALA A C 1
ATOM 671 O O . ALA A 1 84 ? 17.140 4.836 -37.385 1.00 51.06 84 ALA A O 1
ATOM 672 N N . GLY A 1 85 ? 16.032 4.257 -39.269 1.00 50.12 85 GLY A N 1
ATOM 673 C CA . GLY A 1 85 ? 17.165 4.297 -40.190 1.00 50.12 85 GLY A CA 1
ATOM 674 C C . GLY A 1 85 ? 17.797 2.941 -40.477 1.00 50.12 85 GLY A C 1
ATOM 675 O O . GLY A 1 85 ? 18.782 2.566 -39.846 1.00 50.12 85 GLY A O 1
ATOM 676 N N . LEU A 1 86 ? 17.250 2.261 -41.485 1.00 39.22 86 LEU A N 1
ATOM 677 C CA . LEU A 1 86 ? 18.013 1.421 -42.406 1.00 39.22 86 LEU A CA 1
ATOM 678 C C . LEU A 1 86 ? 18.091 2.184 -43.732 1.00 39.22 86 LEU A C 1
ATOM 680 O O . LEU A 1 86 ? 17.047 2.777 -44.099 1.00 39.22 86 LEU A O 1
#

Foldseek 3Di:
DDPDDPVCCVVVLLVVLCADAAEDPVVLVVVLVVLVVPLVSLQSHAEYEYEEDPPPSVVSSCVSNVNHNYYHYHYDPDPPPPVPDD

Mean predicted aligned error: 9.57 Å

pLDDT: mean 75.37, std 10.67, range [39.22, 87.0]

Organism: Phanerochaete carnosa (strain HHB-10118-sp) (NCBI:txid650164)

Nearest PDB structures (foldseek):
  4a0r-assembly1_B  TM=5.429E-01  e=2.980E+00  Arabidopsis thaliana
  1ezz-assembly1_C-3  TM=5.044E-01  e=1.645E+00  Escherichia coli
  3ogl-assembly1_B  TM=5.536E-01  e=7.515E+00  Arabidopsis thaliana
  7edc-assembly1_A-2  TM=3.357E-01  e=2.142E+00  Escherichia coli
  3u16-assembly2_B  TM=5.566E-01  e=6.164E+00  Acinetobacter baumannii ACICU

Secondary structure (DSSP, 8-state):
---S-HHHHHHHHHHHHSEEEE-SHHHHHHHHHHHHH-HHHHHH--EEEEES--HHHHHHHHHH-TT--EEEEE------------

Solvent-accessible surface area (backbone atoms only — not comparable to full-atom values): 5105 Å² total; per-residue (Å²): 137,83,89,84,50,76,68,56,42,68,60,47,48,44,64,58,38,22,58,40,79,39,67,47,75,70,55,49,54,52,49,48,53,50,27,72,75,35,60,68,53,14,58,30,23,29,34,43,34,36,45,52,88,55,67,74,60,45,60,58,44,46,72,56,26,78,47,55,76,42,81,46,79,46,73,77,81,78,80,81,76,75,83,78,80,132

Radius of gyration: 16.63 Å; Cα contacts (8 Å, |Δi|>4): 94; chains: 1; bounding box: 43×20×55 Å

Sequence (86 aa):
VLVVCKRWFRIALPLLYTCLFLSKPKHMKTVARAVQSDPQLGRAICHLWLEGGFGKELYSFMKLAPNVETLYLILQATSNDLIAGL